Protein AF-A0A0G4NAK6-F1 (afdb_monomer_lite)

Organism: Verticillium longisporum (NCBI:txid100787)

InterPro domains:
  IPR002164 Nucleosome assembly protein [PF00956] (47-114)
  IPR002164 Nucleosome assembly protein [PTHR11875] (11-114)
  IPR037231 NAP-like superfamily [SSF143113] (9-114)

Sequence (114 aa):
MAEESPISYEQLAAIEREFEDVETEIIRKQYELTRPLYEKRQAIISKIPNFWPLVLEQAPPDIDEYIQPQDSALLLAALKNVSVSRFDIENGAQGDPRSVSIKLEFGDNDFFED

Foldseek 3Di:
DPPPDPDDPVNVVVVVVVVVVVVQVVLLVVCVVCVVVVVVVQVVQLPPPQSQLVVQVPDDPVNVVPADPVNNVQSSPWWRDWDKDQVCSPPPHDGGSPRIDIDTGTDDDPPDDD

Secondary structure (DSSP, 8-state):
-----S--HHHHHHHHHHHHHHHHHHHHHHHHHHHHHHHHHHHHHTTSTTHHHHHHHT--HHHHTT--HHHHHHHHHHEEEEEEE-GGGSTT--S-TT--EEEEEE-S-SS---

Structure (mmCIF, N/CA/C/O backbone):
data_AF-A0A0G4NAK6-F1
#
_entry.id   AF-A0A0G4NAK6-F1
#
loop_
_atom_site.group_PDB
_atom_site.id
_atom_site.type_symbol
_atom_site.label_atom_id
_atom_site.label_alt_id
_atom_site.label_comp_id
_atom_site.label_asym_id
_atom_site.label_entity_id
_atom_site.label_seq_id
_atom_site.pdbx_PDB_ins_code
_atom_site.Cartn_x
_atom_site.Cartn_y
_atom_site.Cartn_z
_atom_site.occupancy
_atom_site.B_iso_or_equiv
_atom_site.auth_seq_id
_atom_site.auth_comp_id
_atom_site.auth_asym_id
_atom_site.auth_atom_id
_atom_site.pdbx_PDB_model_num
ATOM 1 N N . MET A 1 1 ? -11.194 24.060 48.662 1.00 40.16 1 MET A N 1
ATOM 2 C CA . MET A 1 1 ? -12.204 23.259 47.944 1.00 40.16 1 MET A CA 1
ATOM 3 C C . MET A 1 1 ? -11.704 23.145 46.526 1.00 40.16 1 MET A C 1
ATOM 5 O O . MET A 1 1 ? -11.641 24.168 45.862 1.00 40.16 1 MET A O 1
ATOM 9 N N . ALA A 1 2 ? -11.212 21.974 46.125 1.00 48.88 2 ALA A N 1
ATOM 10 C CA . ALA A 1 2 ? -10.951 21.733 44.713 1.00 48.88 2 ALA A CA 1
ATOM 11 C C . ALA A 1 2 ? -12.323 21.682 44.031 1.00 48.88 2 ALA A C 1
ATOM 13 O O . ALA A 1 2 ? -13.192 20.952 44.504 1.00 48.88 2 ALA A O 1
ATOM 14 N N . GLU A 1 3 ? -12.552 22.519 43.022 1.00 52.34 3 GLU A N 1
ATOM 15 C CA . GLU A 1 3 ? -13.720 22.372 42.157 1.00 52.34 3 GLU A CA 1
ATOM 16 C C . GLU A 1 3 ? -13.631 20.987 41.509 1.00 52.34 3 GLU A C 1
ATOM 18 O O . GLU A 1 3 ? -12.742 20.732 40.696 1.00 52.34 3 GLU A O 1
ATOM 23 N N . GLU A 1 4 ? -14.507 20.066 41.912 1.00 57.78 4 GLU A N 1
ATOM 24 C CA . GLU A 1 4 ? -14.731 18.831 41.167 1.00 57.78 4 GLU A CA 1
ATOM 25 C C . GLU A 1 4 ? -15.322 19.241 39.822 1.00 57.78 4 GLU A C 1
ATOM 27 O O . GLU A 1 4 ? -16.482 19.644 39.723 1.00 57.78 4 GLU A O 1
ATOM 32 N N . SER A 1 5 ? -14.477 19.235 38.792 1.00 60.12 5 SER A N 1
ATOM 33 C CA . SER A 1 5 ? -14.908 19.540 37.436 1.00 60.12 5 SER A CA 1
ATOM 34 C C . SER A 1 5 ? -16.028 18.558 37.058 1.00 60.12 5 SER A C 1
ATOM 36 O O . SER A 1 5 ? -15.844 17.352 37.225 1.00 60.12 5 SER A O 1
ATOM 38 N N . PRO A 1 6 ? -17.181 19.025 36.548 1.00 65.06 6 PRO A N 1
ATOM 39 C CA . PRO A 1 6 ? -18.350 18.181 36.270 1.00 65.06 6 PRO A CA 1
ATOM 40 C C . PRO A 1 6 ? -18.152 17.224 35.083 1.00 65.06 6 PRO A C 1
ATOM 42 O O . PRO A 1 6 ? -19.091 16.539 34.682 1.00 65.06 6 PRO A O 1
ATOM 45 N N . ILE A 1 7 ? -16.951 17.205 34.499 1.00 69.75 7 ILE A N 1
ATOM 46 C CA . ILE A 1 7 ? -16.581 16.401 33.343 1.00 69.75 7 ILE A CA 1
ATOM 47 C C . ILE A 1 7 ? -15.743 15.231 33.843 1.00 69.75 7 ILE A C 1
ATOM 49 O O . ILE A 1 7 ? -14.653 15.418 34.385 1.00 69.75 7 ILE A O 1
ATOM 53 N N . SER A 1 8 ? -16.254 14.018 33.661 1.00 79.62 8 SER A N 1
ATOM 54 C CA . SER A 1 8 ? -15.502 12.811 33.997 1.00 79.62 8 SER A CA 1
ATOM 55 C C . SER A 1 8 ? -14.513 12.465 32.882 1.00 79.62 8 SER A C 1
ATOM 57 O O . SER A 1 8 ? -14.774 12.703 31.701 1.00 79.62 8 SER A O 1
ATOM 59 N N . TYR A 1 9 ? -13.391 11.835 33.240 1.00 84.69 9 TYR A N 1
ATOM 60 C CA . TYR A 1 9 ? -12.459 11.253 32.265 1.00 84.69 9 TYR A CA 1
ATOM 61 C C . TYR A 1 9 ? -13.154 10.287 31.288 1.00 84.69 9 TYR A C 1
ATOM 63 O O . TYR A 1 9 ? -12.701 10.127 30.159 1.00 84.69 9 TYR A O 1
ATOM 71 N N . GLU A 1 10 ? -14.277 9.686 31.689 1.00 87.25 10 GLU A N 1
ATOM 72 C CA . GLU A 1 10 ? -15.086 8.813 30.836 1.00 87.25 10 GLU A CA 1
ATOM 73 C C . GLU A 1 10 ? -15.746 9.569 29.676 1.00 87.25 10 GLU A C 1
ATOM 75 O O . GLU A 1 10 ? -15.804 9.046 28.566 1.00 87.25 10 GLU A O 1
ATOM 80 N N . GLN A 1 11 ? -16.195 10.809 29.896 1.00 90.62 11 GLN A N 1
ATOM 81 C CA . GLN A 1 11 ? -16.778 11.636 28.833 1.00 90.62 11 GLN A CA 1
ATOM 82 C C . GLN A 1 11 ? -15.727 12.054 27.804 1.00 90.62 11 GLN A C 1
ATOM 84 O O . GLN A 1 11 ? -16.010 12.036 26.610 1.00 90.62 11 GLN A O 1
ATOM 89 N N . LEU A 1 12 ? -14.509 12.378 28.250 1.00 93.31 12 LEU A N 1
ATOM 90 C CA . LEU A 1 12 ? -13.393 12.645 27.339 1.00 93.31 12 LEU A CA 1
ATOM 91 C C . LEU A 1 12 ? -13.022 11.385 26.548 1.00 93.31 12 LEU A C 1
ATOM 93 O O . LEU A 1 12 ? -12.911 11.446 25.331 1.00 93.31 12 LEU A O 1
ATOM 97 N N . ALA A 1 13 ? -12.925 10.228 27.209 1.00 93.00 13 ALA A N 1
ATOM 98 C CA . ALA A 1 13 ? -12.622 8.963 26.540 1.00 93.00 13 ALA A CA 1
ATOM 99 C C . ALA A 1 13 ? -13.687 8.548 25.508 1.00 93.00 13 ALA A C 1
ATOM 101 O O . ALA A 1 13 ? -13.354 7.907 24.516 1.00 93.00 13 ALA A O 1
ATOM 102 N N . ALA A 1 14 ? -14.961 8.891 25.727 1.00 94.94 14 ALA A N 1
ATOM 103 C CA . ALA A 1 14 ? -16.016 8.666 24.740 1.00 94.94 14 ALA A CA 1
ATOM 104 C C . ALA A 1 14 ? -15.818 9.538 23.490 1.00 94.94 14 ALA A C 1
ATOM 106 O O . ALA A 1 14 ? -15.892 9.022 22.380 1.00 94.94 14 ALA A O 1
ATOM 107 N N . ILE A 1 15 ? -15.490 10.821 23.676 1.00 96.00 15 ILE A N 1
ATOM 108 C CA . ILE A 1 15 ? -15.204 11.749 22.573 1.00 96.00 15 ILE A CA 1
ATOM 109 C C . ILE A 1 15 ? -13.974 11.293 21.775 1.00 96.00 15 ILE A C 1
ATOM 111 O O . ILE A 1 15 ? -14.010 11.313 20.551 1.00 96.00 15 ILE A O 1
ATOM 115 N N . GLU A 1 16 ? -12.907 10.838 22.438 1.00 97.25 16 GLU A N 1
ATOM 116 C CA . GLU A 1 16 ? -11.717 10.316 21.746 1.00 97.25 16 GLU A CA 1
ATOM 117 C C . GLU A 1 16 ? -12.051 9.106 20.859 1.00 97.25 16 GLU A C 1
ATOM 119 O O . GLU A 1 16 ? -11.591 9.028 19.725 1.00 97.25 16 GLU A O 1
ATOM 124 N N . ARG A 1 17 ? -12.932 8.202 21.311 1.00 97.25 17 ARG A N 1
ATOM 125 C CA . ARG A 1 17 ? -13.408 7.089 20.467 1.00 97.25 17 ARG A CA 1
ATOM 126 C C . ARG A 1 17 ? -14.194 7.578 19.251 1.00 97.25 17 ARG A C 1
ATOM 128 O O . ARG A 1 17 ? -14.022 7.042 18.164 1.00 97.25 17 ARG A O 1
ATOM 135 N N . GLU A 1 18 ? -15.025 8.608 19.413 1.00 97.94 18 GLU A N 1
ATOM 136 C CA . GLU A 1 18 ? -15.733 9.218 18.279 1.00 97.94 18 GLU A CA 1
ATOM 137 C C . GLU A 1 18 ? -14.753 9.842 17.270 1.00 97.94 18 GLU A C 1
ATOM 139 O O . GLU A 1 18 ? -14.966 9.737 16.061 1.00 97.94 18 GLU A O 1
ATOM 144 N N . PHE A 1 19 ? -13.654 10.449 17.737 1.00 98.12 19 PHE A N 1
ATOM 145 C CA . PHE A 1 19 ? -12.580 10.911 16.854 1.00 98.12 19 PHE A CA 1
ATOM 146 C C . PHE A 1 19 ? -11.910 9.749 16.109 1.00 98.12 19 PHE A C 1
ATOM 148 O O . PHE A 1 19 ? -11.763 9.835 14.891 1.00 98.12 19 PHE A O 1
ATOM 155 N N . GLU A 1 20 ? -11.567 8.654 16.792 1.00 97.38 20 GLU A N 1
ATOM 156 C CA . GLU A 1 20 ? -10.969 7.458 16.172 1.00 97.38 20 GLU A CA 1
ATOM 157 C C . GLU A 1 20 ? -11.873 6.841 15.084 1.00 97.38 20 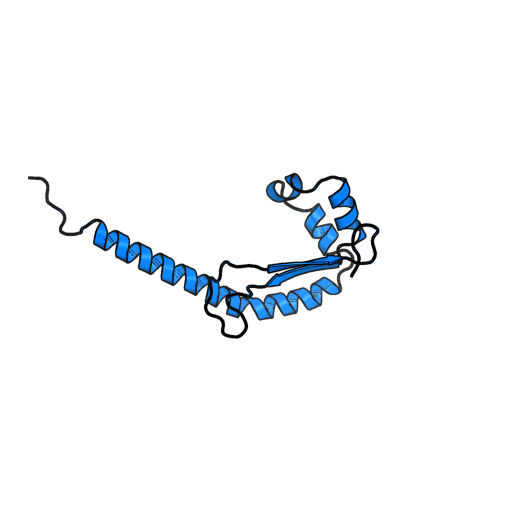GLU A C 1
ATOM 159 O O . GLU A 1 20 ? -11.395 6.428 14.016 1.00 97.38 20 GLU A O 1
ATOM 164 N N . ASP A 1 21 ? -13.188 6.816 15.321 1.00 96.31 21 ASP A N 1
ATOM 165 C CA . ASP A 1 21 ? -14.184 6.356 14.349 1.00 96.31 21 ASP A CA 1
ATOM 166 C C . ASP A 1 21 ? -14.202 7.266 13.108 1.00 96.31 21 ASP A C 1
ATOM 168 O O . ASP A 1 21 ? -14.153 6.790 11.968 1.00 96.31 21 ASP A O 1
ATOM 172 N N . VAL A 1 22 ? -14.204 8.589 13.310 1.00 98.00 22 VAL A N 1
ATOM 173 C CA . VAL A 1 22 ? -14.166 9.573 12.215 1.00 98.00 22 VAL A CA 1
ATOM 174 C C . VAL A 1 22 ? -12.864 9.477 11.419 1.00 98.00 22 VAL A C 1
ATOM 176 O O . VAL A 1 22 ? -12.899 9.501 10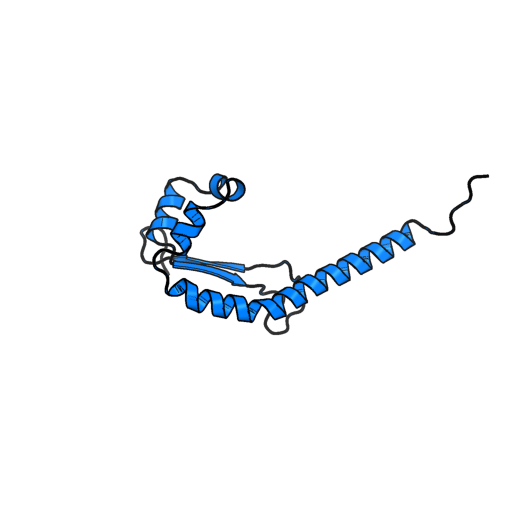.187 1.00 98.00 22 VAL A O 1
ATOM 179 N N . GLU A 1 23 ? -11.716 9.337 12.080 1.00 97.06 23 GLU A N 1
ATOM 180 C CA . GLU A 1 23 ? -10.421 9.165 11.413 1.00 97.06 23 GLU A CA 1
ATOM 181 C C . GLU A 1 23 ? -10.391 7.904 10.544 1.00 97.06 23 GLU A C 1
ATOM 183 O O . GLU A 1 23 ? -9.907 7.929 9.408 1.00 97.06 23 GLU A O 1
ATOM 188 N N . THR A 1 24 ? -10.976 6.812 11.035 1.00 96.19 24 THR A N 1
ATOM 189 C CA . THR A 1 24 ? -11.102 5.561 10.279 1.00 96.19 24 THR A CA 1
ATOM 190 C C . THR A 1 24 ? -11.935 5.762 9.008 1.00 96.19 24 THR A C 1
ATOM 192 O O . THR A 1 24 ? -11.526 5.342 7.919 1.00 96.19 24 THR A O 1
ATOM 195 N N . GLU A 1 25 ? -13.050 6.486 9.097 1.00 96.00 25 GLU A N 1
ATOM 196 C CA . GLU A 1 25 ? -13.884 6.801 7.933 1.00 96.00 25 GLU A CA 1
ATOM 197 C C . GLU A 1 25 ? -13.214 7.778 6.954 1.00 96.00 25 GLU A C 1
ATOM 199 O O . GLU A 1 25 ? -13.391 7.658 5.736 1.00 96.00 25 GLU A O 1
ATOM 204 N N . ILE A 1 26 ? -12.366 8.690 7.438 1.00 97.38 26 ILE A N 1
ATOM 205 C CA . ILE A 1 26 ? -11.537 9.543 6.575 1.00 97.38 26 ILE A CA 1
ATOM 206 C C . ILE A 1 26 ? -10.598 8.687 5.718 1.00 97.38 26 ILE A C 1
ATOM 208 O O . ILE A 1 26 ? -10.516 8.914 4.507 1.00 97.38 26 ILE A O 1
ATOM 212 N N . ILE A 1 27 ? -9.936 7.676 6.294 1.00 95.81 27 ILE A N 1
ATOM 213 C CA . ILE A 1 27 ? -9.059 6.765 5.536 1.00 95.81 27 ILE A CA 1
ATOM 214 C C . ILE A 1 27 ? -9.870 6.012 4.474 1.00 95.81 27 ILE A C 1
ATOM 216 O O . ILE A 1 27 ? -9.446 5.921 3.315 1.00 95.81 27 ILE A O 1
ATOM 220 N N . ARG A 1 28 ? -11.061 5.513 4.835 1.00 95.62 28 ARG A N 1
ATOM 221 C CA . ARG A 1 28 ? -11.968 4.828 3.900 1.00 95.62 28 ARG A CA 1
ATOM 222 C C . ARG A 1 28 ? -12.336 5.739 2.728 1.00 95.62 28 ARG A C 1
ATOM 224 O O . ARG A 1 28 ? -12.202 5.340 1.567 1.00 95.62 28 ARG A O 1
ATOM 231 N N . LYS A 1 29 ? -12.719 6.989 3.008 1.00 96.00 29 LYS A N 1
ATOM 232 C CA . LYS A 1 29 ? -13.088 7.951 1.964 1.00 96.00 29 LYS A CA 1
ATOM 233 C C . LYS A 1 29 ? -11.901 8.365 1.100 1.00 96.00 29 LYS A C 1
ATOM 235 O O . LYS A 1 29 ? -12.035 8.473 -0.120 1.00 96.00 29 LYS A O 1
ATOM 240 N N . GLN A 1 30 ? -10.733 8.568 1.707 1.00 96.25 30 GLN A N 1
ATOM 241 C CA . GLN A 1 30 ? -9.499 8.851 0.982 1.00 96.25 30 GLN A CA 1
ATOM 242 C C . GLN A 1 30 ? -9.183 7.722 -0.000 1.00 96.25 30 GLN A C 1
ATOM 244 O O . GLN A 1 30 ? -8.846 7.996 -1.155 1.00 96.25 30 GLN A O 1
ATOM 249 N N . TYR A 1 31 ? -9.317 6.462 0.422 1.00 95.06 31 TYR A N 1
ATOM 250 C CA . TYR A 1 31 ? -9.086 5.323 -0.458 1.00 95.06 31 TYR A CA 1
ATOM 251 C C . TYR A 1 31 ? -10.056 5.306 -1.642 1.00 95.06 31 TYR A C 1
ATOM 253 O O . TYR A 1 31 ? -9.614 5.223 -2.787 1.00 95.06 31 TYR A O 1
ATOM 261 N N . GLU A 1 32 ? -11.357 5.473 -1.391 1.00 94.00 32 GLU A N 1
ATOM 262 C CA . GLU A 1 32 ? -12.385 5.524 -2.439 1.00 94.00 32 GLU A CA 1
ATOM 263 C C . GLU A 1 32 ? -12.063 6.576 -3.516 1.00 94.00 32 GLU A C 1
ATOM 265 O O . GLU A 1 32 ? -12.136 6.298 -4.714 1.00 94.00 32 GLU A O 1
ATOM 270 N N . LEU A 1 33 ? -11.656 7.777 -3.091 1.00 96.75 33 LEU A N 1
ATOM 271 C CA . LEU A 1 33 ? -11.342 8.889 -3.991 1.00 96.75 33 LEU A CA 1
ATOM 272 C C . LEU A 1 33 ? -10.021 8.694 -4.746 1.00 96.75 33 LEU A C 1
ATOM 274 O O . LEU A 1 33 ? -9.903 9.096 -5.905 1.00 96.75 33 LEU A O 1
ATOM 278 N N . THR A 1 34 ? -9.015 8.100 -4.101 1.00 96.19 34 THR A N 1
ATOM 279 C CA . THR A 1 34 ? -7.667 7.977 -4.674 1.00 96.19 34 THR A CA 1
ATOM 280 C C . THR A 1 34 ? -7.456 6.704 -5.486 1.00 96.19 34 THR A C 1
ATOM 282 O O . THR A 1 34 ? -6.632 6.723 -6.400 1.00 96.19 34 THR A O 1
ATOM 285 N N . ARG A 1 35 ? -8.217 5.627 -5.252 1.00 94.62 35 ARG A N 1
ATOM 286 C CA . ARG A 1 35 ? -8.110 4.363 -6.003 1.00 94.62 35 ARG A CA 1
ATOM 287 C C . ARG A 1 35 ? -8.111 4.546 -7.532 1.00 94.62 35 ARG A C 1
ATOM 289 O O . ARG A 1 35 ? -7.131 4.141 -8.158 1.00 94.62 35 ARG A O 1
ATOM 296 N N . PRO A 1 36 ? -9.095 5.224 -8.163 1.00 96.12 36 PRO A N 1
ATOM 297 C CA . PRO A 1 36 ? -9.077 5.414 -9.618 1.00 96.12 36 PRO A CA 1
ATOM 298 C C . PRO A 1 36 ? -7.902 6.280 -10.104 1.00 96.12 36 PRO A C 1
ATOM 300 O O . PRO A 1 36 ? -7.534 6.228 -11.278 1.00 96.12 36 PRO A O 1
ATOM 303 N N . LEU A 1 37 ? -7.302 7.103 -9.235 1.00 97.69 37 LEU A N 1
ATOM 304 C CA . LEU A 1 37 ? -6.096 7.868 -9.565 1.00 97.69 37 LEU A CA 1
ATOM 305 C C . LEU A 1 37 ? -4.854 6.976 -9.532 1.00 97.69 37 LEU A C 1
ATOM 307 O O . LEU A 1 37 ? -4.017 7.076 -10.429 1.00 97.69 37 LEU A O 1
ATOM 311 N N . TYR A 1 38 ? -4.755 6.080 -8.547 1.00 96.69 38 TYR A N 1
ATOM 312 C CA . TYR A 1 38 ? -3.693 5.080 -8.486 1.00 96.69 38 TYR A CA 1
ATOM 313 C C . TYR A 1 38 ? -3.744 4.124 -9.680 1.00 96.69 38 TYR A C 1
ATOM 315 O O . TYR A 1 38 ? -2.701 3.882 -10.278 1.00 96.69 38 TYR A O 1
ATOM 323 N N . GLU A 1 39 ? -4.927 3.671 -10.102 1.00 95.56 39 GLU A N 1
ATOM 324 C CA . GLU A 1 39 ? -5.100 2.846 -11.310 1.00 95.56 39 GLU A CA 1
ATOM 325 C C . GLU A 1 39 ? -4.612 3.570 -12.578 1.00 95.56 39 GLU A C 1
ATOM 327 O O . GLU A 1 39 ? -3.847 3.021 -13.375 1.00 95.56 39 GLU A O 1
ATOM 332 N N . LYS A 1 40 ? -4.985 4.846 -12.751 1.00 97.94 40 LYS A N 1
ATOM 333 C CA . LYS A 1 40 ? -4.493 5.671 -13.869 1.00 97.94 40 LYS A CA 1
ATOM 334 C C . LYS A 1 40 ? -2.979 5.857 -13.814 1.00 97.94 40 LYS A C 1
ATOM 336 O O . LYS A 1 40 ? -2.313 5.743 -14.842 1.00 97.94 40 LYS A O 1
ATOM 341 N N . ARG A 1 41 ? -2.432 6.132 -12.625 1.00 97.75 41 ARG A N 1
ATOM 342 C CA . ARG A 1 41 ? -0.985 6.264 -12.413 1.00 97.75 41 ARG A CA 1
ATOM 343 C C . ARG A 1 41 ? -0.277 4.967 -12.785 1.00 97.75 41 ARG A C 1
ATOM 345 O O . ARG A 1 41 ? 0.695 5.019 -13.528 1.00 97.75 41 ARG A O 1
ATOM 352 N N . GLN A 1 42 ? -0.800 3.827 -12.341 1.00 96.19 42 GLN A N 1
ATOM 353 C CA . GLN A 1 42 ? -0.278 2.493 -12.621 1.00 96.19 42 GLN A CA 1
ATOM 354 C C . GLN A 1 42 ? -0.168 2.225 -14.131 1.00 96.19 42 GLN A C 1
ATOM 356 O O . GLN A 1 42 ? 0.880 1.815 -14.636 1.00 96.19 42 GLN A O 1
ATOM 361 N N . ALA A 1 43 ? -1.224 2.547 -14.882 1.00 96.50 43 ALA A N 1
ATOM 362 C CA . ALA A 1 43 ? -1.243 2.408 -16.338 1.00 96.50 43 ALA A CA 1
ATOM 363 C C . ALA A 1 43 ? -0.205 3.296 -17.056 1.00 96.50 43 ALA A C 1
ATOM 365 O O . ALA A 1 43 ? 0.221 2.973 -18.164 1.00 96.50 43 ALA A O 1
ATOM 366 N N . ILE A 1 44 ? 0.208 4.411 -16.447 1.00 97.81 44 ILE A N 1
ATOM 367 C CA . ILE A 1 44 ? 1.247 5.296 -16.988 1.00 97.81 44 ILE A CA 1
ATOM 368 C C . ILE A 1 44 ? 2.641 4.792 -16.600 1.00 97.81 44 ILE A C 1
ATOM 370 O O . ILE A 1 44 ? 3.483 4.642 -17.483 1.00 97.81 44 ILE A O 1
ATOM 374 N N . ILE A 1 45 ? 2.886 4.497 -15.318 1.00 97.00 45 ILE A N 1
ATOM 375 C CA . ILE A 1 45 ? 4.219 4.085 -14.844 1.00 97.00 45 ILE A CA 1
ATOM 376 C C . ILE A 1 45 ? 4.660 2.741 -15.429 1.00 97.00 45 ILE A C 1
ATOM 378 O O . ILE A 1 45 ? 5.845 2.560 -15.673 1.00 97.00 45 ILE A O 1
ATOM 382 N N . SER A 1 46 ? 3.722 1.842 -15.757 1.00 95.12 46 SER A N 1
ATOM 383 C CA . SER A 1 46 ? 4.026 0.569 -16.438 1.00 95.12 46 SER A CA 1
ATOM 384 C C . SER A 1 46 ? 4.683 0.742 -17.815 1.00 95.12 46 SER A C 1
ATOM 386 O O . SER A 1 46 ? 5.296 -0.187 -18.331 1.00 95.12 46 SER A O 1
ATOM 388 N N . LYS A 1 47 ? 4.580 1.935 -18.416 1.00 96.12 47 LYS A N 1
ATOM 389 C CA . LYS A 1 47 ? 5.213 2.275 -19.699 1.00 96.12 47 LYS A CA 1
ATOM 390 C C . LYS A 1 47 ? 6.611 2.867 -19.532 1.00 96.12 47 LYS A C 1
ATOM 392 O O . LYS A 1 47 ? 7.280 3.096 -20.535 1.00 96.12 47 LYS A O 1
ATOM 397 N N . ILE A 1 48 ? 7.026 3.165 -18.302 1.00 95.75 48 ILE A N 1
ATOM 398 C CA . ILE A 1 48 ? 8.336 3.732 -17.991 1.00 95.75 48 ILE A CA 1
ATOM 399 C C . ILE A 1 48 ? 9.287 2.561 -17.709 1.00 95.75 48 ILE A C 1
ATOM 401 O O . ILE A 1 48 ? 9.105 1.858 -16.711 1.00 95.75 48 ILE A O 1
ATOM 405 N N . PRO A 1 49 ? 10.299 2.321 -18.562 1.00 92.56 49 PRO A N 1
ATOM 406 C CA . PRO A 1 49 ? 11.272 1.264 -18.320 1.00 92.56 49 PRO A CA 1
ATOM 407 C C . PRO A 1 49 ? 11.985 1.474 -16.984 1.00 92.56 49 PRO A C 1
ATOM 409 O O . PRO A 1 49 ? 12.362 2.597 -16.653 1.00 92.56 49 PRO A O 1
ATOM 412 N N . ASN A 1 50 ? 12.184 0.389 -16.236 1.00 91.50 50 ASN A N 1
ATOM 413 C CA . ASN A 1 50 ? 12.912 0.376 -14.962 1.00 91.50 50 ASN A CA 1
ATOM 414 C C . ASN A 1 50 ? 12.347 1.319 -13.883 1.00 91.50 50 ASN A C 1
ATOM 416 O O . ASN A 1 50 ? 13.070 1.684 -12.961 1.00 91.50 50 ASN A O 1
ATOM 420 N N . PHE A 1 51 ? 11.063 1.692 -13.961 1.00 96.38 51 PHE A N 1
ATOM 421 C CA . PHE A 1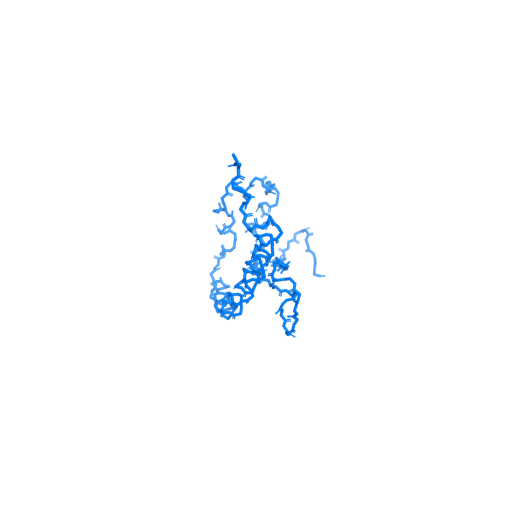 51 ? 10.447 2.602 -12.991 1.00 96.38 51 PHE A CA 1
ATOM 422 C C . PHE A 1 51 ? 10.625 2.134 -11.539 1.00 96.38 51 PHE A C 1
ATOM 424 O O . PHE A 1 51 ? 11.160 2.873 -10.721 1.00 96.38 51 PHE A O 1
ATOM 431 N N . TRP A 1 52 ? 10.204 0.908 -11.218 1.00 95.81 52 TRP A N 1
ATOM 432 C CA . TRP A 1 52 ? 10.264 0.385 -9.850 1.00 95.81 52 TRP A CA 1
ATOM 433 C C . TRP A 1 52 ? 11.686 0.131 -9.334 1.00 95.81 52 TRP A C 1
ATOM 435 O O . TRP A 1 52 ? 11.956 0.556 -8.212 1.00 95.81 52 TRP A O 1
ATOM 445 N N . PRO A 1 53 ? 12.609 -0.459 -10.122 1.00 93.06 53 PRO A N 1
ATOM 446 C CA . PRO A 1 53 ? 14.030 -0.489 -9.780 1.00 93.06 53 PRO A CA 1
ATOM 447 C C . PRO A 1 53 ? 14.583 0.880 -9.359 1.00 93.06 53 PRO A C 1
ATOM 449 O O . PRO A 1 53 ? 15.170 0.998 -8.289 1.00 93.06 53 PRO A O 1
ATOM 452 N N . LEU A 1 54 ? 14.317 1.930 -10.146 1.00 93.94 54 LEU A N 1
ATOM 453 C CA . LEU A 1 54 ? 14.782 3.290 -9.846 1.00 93.94 54 LEU A CA 1
ATOM 454 C C . LEU A 1 54 ? 14.127 3.879 -8.591 1.00 93.94 54 LEU A C 1
ATOM 456 O O . LEU A 1 54 ? 14.769 4.614 -7.849 1.00 93.94 54 LEU A O 1
ATOM 460 N N . VAL A 1 55 ? 12.852 3.570 -8.339 1.00 95.00 55 VAL A N 1
ATOM 461 C CA . VAL A 1 55 ? 12.166 3.993 -7.107 1.00 95.00 55 VAL A CA 1
ATOM 462 C C . VAL A 1 55 ? 12.821 3.372 -5.875 1.00 95.00 55 VAL A C 1
ATOM 464 O O . VAL A 1 55 ? 13.005 4.074 -4.884 1.00 95.00 55 VAL A O 1
ATOM 467 N N . LEU A 1 56 ? 13.184 2.088 -5.931 1.00 92.38 56 LEU A N 1
ATOM 468 C CA . LEU A 1 56 ? 13.815 1.396 -4.805 1.00 92.38 56 LEU A CA 1
ATOM 469 C C . LEU A 1 56 ? 15.278 1.798 -4.606 1.00 92.38 56 LEU A C 1
ATOM 471 O O . LEU A 1 56 ? 15.712 1.916 -3.470 1.00 92.38 56 LEU A O 1
ATOM 475 N N . GLU A 1 57 ? 16.020 2.088 -5.675 1.00 90.31 57 GLU A N 1
ATOM 476 C CA . GLU A 1 57 ? 17.382 2.637 -5.567 1.00 90.31 57 GLU A CA 1
ATOM 477 C C . GLU A 1 57 ? 17.401 4.019 -4.887 1.00 90.31 57 GLU A C 1
ATOM 479 O O . GLU A 1 57 ? 18.391 4.411 -4.278 1.00 90.31 57 GLU A O 1
ATOM 484 N N . GLN A 1 58 ? 16.301 4.769 -4.988 1.00 91.94 58 GLN A N 1
ATOM 485 C CA . GLN A 1 58 ? 16.111 6.061 -4.322 1.00 91.94 58 GLN A CA 1
ATOM 486 C C . GLN A 1 58 ? 15.302 5.943 -3.021 1.00 91.94 58 GLN A C 1
ATOM 488 O O . GLN A 1 58 ? 14.782 6.949 -2.528 1.00 91.94 58 GLN A O 1
ATOM 493 N N . ALA A 1 59 ? 15.153 4.731 -2.480 1.00 91.38 59 ALA A N 1
ATOM 494 C CA . ALA A 1 59 ? 14.422 4.523 -1.245 1.00 91.38 59 ALA A CA 1
ATOM 495 C C . ALA A 1 59 ? 15.123 5.230 -0.068 1.00 91.38 59 ALA A C 1
ATOM 497 O O . ALA A 1 59 ? 16.352 5.314 -0.019 1.00 91.38 59 ALA A O 1
ATOM 498 N N . PRO A 1 60 ? 14.352 5.775 0.884 1.00 94.44 60 PRO A N 1
ATOM 499 C CA . PRO A 1 60 ? 14.920 6.384 2.075 1.00 94.44 60 PRO A CA 1
ATOM 500 C C . PRO A 1 60 ? 15.590 5.324 2.983 1.00 94.44 60 PRO A C 1
ATOM 502 O O . PRO A 1 60 ? 15.308 4.129 2.845 1.00 94.44 60 PRO A O 1
ATOM 505 N N . PRO A 1 61 ? 16.482 5.731 3.913 1.00 94.25 61 PRO A N 1
ATOM 506 C CA . PRO A 1 61 ? 17.272 4.796 4.726 1.00 94.25 61 PRO A CA 1
ATOM 507 C C . PRO A 1 61 ? 16.448 3.807 5.561 1.00 94.25 61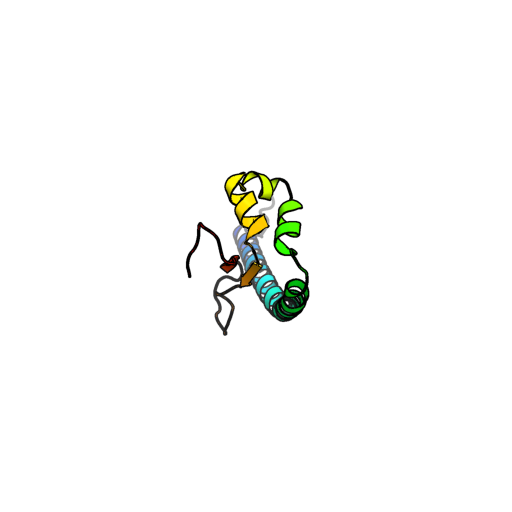 PRO A C 1
ATOM 509 O O . PRO A 1 61 ? 16.885 2.686 5.787 1.00 94.25 61 PRO A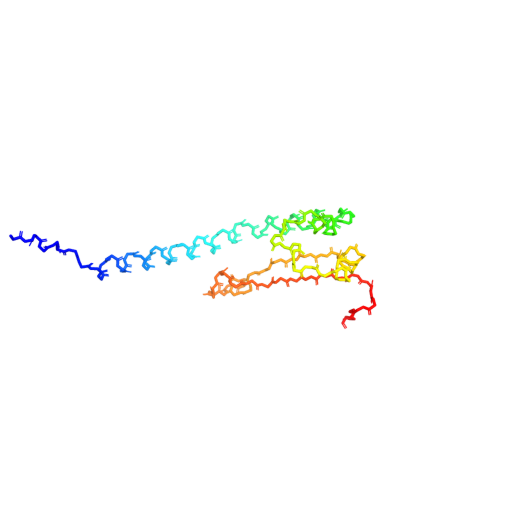 O 1
ATOM 512 N N . ASP A 1 62 ? 15.252 4.211 5.985 1.00 94.81 62 ASP A N 1
ATOM 513 C CA . ASP A 1 62 ? 14.274 3.398 6.721 1.00 94.81 62 ASP A CA 1
ATOM 514 C C . ASP A 1 62 ? 13.618 2.300 5.867 1.00 94.81 62 ASP A C 1
ATOM 516 O O . ASP A 1 62 ? 12.881 1.470 6.387 1.00 94.81 62 ASP A O 1
ATOM 520 N N . ILE A 1 63 ? 13.868 2.276 4.559 1.00 91.62 63 ILE A N 1
ATOM 521 C CA . ILE A 1 63 ? 13.509 1.163 3.674 1.00 91.62 63 ILE A CA 1
ATOM 522 C C . ILE A 1 63 ? 14.770 0.401 3.262 1.00 91.62 63 ILE A C 1
ATOM 524 O O . ILE A 1 63 ? 14.781 -0.828 3.308 1.00 91.62 63 ILE A O 1
ATOM 528 N N . ASP A 1 64 ? 15.827 1.124 2.885 1.00 90.31 64 ASP A N 1
ATOM 529 C CA . ASP A 1 64 ? 17.083 0.545 2.391 1.00 90.31 64 ASP A CA 1
ATOM 530 C C . ASP A 1 64 ? 17.739 -0.402 3.410 1.00 90.31 64 ASP A C 1
ATOM 532 O O . ASP A 1 64 ? 18.237 -1.463 3.038 1.00 90.31 64 ASP A O 1
ATOM 536 N N . GLU A 1 65 ? 17.646 -0.097 4.711 1.00 94.19 65 GLU A N 1
ATOM 537 C CA . GLU A 1 65 ? 18.221 -0.934 5.775 1.00 94.19 65 GLU A CA 1
ATOM 538 C C . GLU A 1 65 ? 17.655 -2.367 5.825 1.00 94.19 65 GLU A C 1
ATOM 540 O O . GLU A 1 65 ? 18.290 -3.266 6.383 1.00 94.19 65 GLU A O 1
ATOM 545 N N . TYR A 1 66 ? 16.481 -2.595 5.226 1.00 94.44 66 TYR A N 1
ATOM 546 C CA . TYR A 1 66 ? 15.822 -3.900 5.175 1.00 94.44 66 TYR A CA 1
ATOM 547 C C . TYR A 1 66 ? 16.122 -4.688 3.891 1.00 94.44 66 TYR A C 1
ATOM 549 O O . TYR A 1 66 ? 15.669 -5.827 3.769 1.00 94.44 66 TYR A O 1
ATOM 557 N N . ILE A 1 67 ? 16.874 -4.125 2.940 1.00 91.75 67 ILE A N 1
ATOM 558 C CA . ILE A 1 67 ? 17.177 -4.760 1.653 1.00 91.75 67 ILE A CA 1
ATOM 559 C C . ILE A 1 67 ? 18.600 -5.320 1.687 1.00 91.75 67 ILE A C 1
ATOM 561 O O . ILE A 1 67 ? 19.584 -4.584 1.745 1.00 91.75 67 ILE A O 1
ATOM 565 N N . GLN A 1 68 ? 18.741 -6.646 1.616 1.00 93.06 68 GLN A N 1
ATOM 566 C CA . GLN A 1 68 ? 20.071 -7.249 1.542 1.00 93.06 68 GLN A CA 1
ATOM 567 C C . GLN A 1 68 ? 20.676 -7.063 0.142 1.00 93.06 68 GLN A C 1
ATOM 569 O O . GLN A 1 68 ? 19.942 -6.966 -0.843 1.00 93.06 68 GLN A O 1
ATOM 574 N N . PRO A 1 69 ? 22.015 -7.098 -0.004 1.00 90.50 69 PRO A N 1
ATOM 575 C CA . PRO A 1 69 ? 22.658 -6.926 -1.309 1.00 90.50 69 PRO A CA 1
ATOM 576 C C . PRO A 1 69 ? 22.152 -7.890 -2.397 1.00 90.50 69 PRO A C 1
ATOM 578 O O . PRO A 1 69 ? 22.028 -7.509 -3.559 1.00 90.50 69 PRO A O 1
ATOM 581 N N . GLN A 1 70 ? 21.830 -9.130 -2.023 1.00 89.88 70 GLN A N 1
ATOM 582 C CA . GLN A 1 70 ? 21.266 -10.135 -2.932 1.00 89.88 70 GLN A CA 1
ATOM 583 C C . GLN A 1 70 ? 19.826 -9.810 -3.363 1.00 89.88 70 GLN A C 1
ATOM 585 O O . GLN A 1 70 ? 19.493 -9.964 -4.538 1.00 89.88 70 GLN A O 1
ATOM 590 N N . ASP A 1 71 ? 19.007 -9.282 -2.450 1.00 92.25 71 ASP A N 1
ATOM 591 C CA . ASP A 1 71 ? 17.634 -8.865 -2.741 1.00 92.25 71 ASP A CA 1
ATOM 592 C C . ASP A 1 71 ? 17.635 -7.630 -3.643 1.00 92.25 71 ASP A C 1
ATOM 594 O O . ASP A 1 71 ? 16.864 -7.552 -4.595 1.00 92.25 71 ASP A O 1
ATOM 598 N N . SER A 1 72 ? 18.560 -6.694 -3.407 1.00 91.19 72 SER A N 1
ATOM 599 C CA . SER A 1 72 ? 18.750 -5.512 -4.252 1.00 91.19 72 SER A CA 1
ATOM 600 C C . SER A 1 72 ? 19.016 -5.897 -5.711 1.00 91.19 72 SER A C 1
ATOM 602 O O . SER A 1 72 ? 18.365 -5.377 -6.618 1.00 91.19 72 SER A O 1
ATOM 604 N N . ALA A 1 73 ? 19.898 -6.874 -5.955 1.00 91.44 73 ALA A N 1
ATOM 605 C CA . ALA A 1 73 ? 20.186 -7.353 -7.307 1.00 91.44 73 ALA A CA 1
ATOM 606 C C . ALA A 1 73 ? 18.937 -7.926 -8.003 1.00 91.44 73 ALA A C 1
ATOM 608 O O . ALA A 1 73 ? 18.686 -7.624 -9.173 1.00 91.44 73 ALA A O 1
ATOM 609 N N . LEU A 1 74 ? 18.128 -8.707 -7.279 1.00 93.88 74 LEU A N 1
ATOM 610 C CA . LEU A 1 74 ? 16.870 -9.259 -7.782 1.00 93.88 74 LEU A CA 1
ATOM 611 C C . LEU A 1 74 ? 15.837 -8.164 -8.079 1.00 93.88 74 LEU A C 1
ATOM 613 O O . LEU A 1 74 ? 15.236 -8.151 -9.155 1.00 93.88 74 LEU A O 1
ATOM 617 N N . LEU A 1 75 ? 15.653 -7.224 -7.150 1.00 93.19 75 LEU A N 1
ATOM 618 C CA . LEU A 1 75 ? 14.729 -6.100 -7.301 1.00 93.19 75 LEU A CA 1
ATOM 619 C C . LEU A 1 75 ? 15.112 -5.236 -8.509 1.00 93.19 75 LEU A C 1
ATOM 621 O O . LEU A 1 75 ? 14.244 -4.877 -9.302 1.00 93.19 75 LEU A O 1
ATOM 625 N N . LEU A 1 76 ? 16.405 -4.966 -8.705 1.00 90.94 76 LEU A N 1
ATOM 626 C CA . LEU A 1 76 ? 16.904 -4.195 -9.845 1.00 90.94 76 LEU A CA 1
ATOM 627 C C . LEU A 1 76 ? 16.711 -4.917 -11.185 1.00 90.94 76 LEU A C 1
ATOM 629 O O . LEU A 1 76 ? 16.367 -4.282 -12.183 1.00 90.94 76 LEU A O 1
ATOM 633 N N . ALA A 1 77 ? 16.933 -6.231 -11.223 1.00 91.56 77 ALA A N 1
ATOM 634 C CA . ALA A 1 77 ? 16.894 -7.003 -12.462 1.00 91.56 77 ALA A CA 1
ATOM 635 C C . ALA A 1 77 ? 15.470 -7.396 -12.890 1.00 91.56 77 ALA A C 1
ATOM 637 O O . ALA A 1 77 ? 15.140 -7.359 -14.082 1.00 91.56 77 ALA A O 1
ATOM 638 N N . ALA A 1 78 ? 14.622 -7.782 -11.934 1.00 94.25 78 ALA A N 1
ATOM 639 C CA . ALA A 1 78 ? 13.395 -8.517 -12.225 1.00 94.25 78 ALA A CA 1
ATOM 640 C C . ALA A 1 78 ? 12.105 -7.813 -11.790 1.00 94.25 78 ALA A C 1
ATOM 642 O O . ALA A 1 78 ? 11.060 -8.141 -12.354 1.00 94.25 78 ALA A O 1
ATOM 643 N N . LEU A 1 79 ? 12.126 -6.843 -10.865 1.00 95.19 79 LEU A N 1
ATOM 644 C CA . LEU A 1 79 ? 10.893 -6.205 -10.384 1.00 95.19 79 LEU A CA 1
ATOM 645 C C . LEU A 1 79 ? 10.204 -5.406 -11.500 1.00 95.19 79 LEU A C 1
ATOM 647 O O . LEU A 1 79 ? 10.745 -4.438 -12.040 1.00 95.19 79 LEU A O 1
ATOM 651 N N . LYS A 1 80 ? 8.977 -5.806 -11.838 1.00 94.31 80 LYS A N 1
ATOM 652 C CA . LYS A 1 80 ? 8.144 -5.165 -12.865 1.00 94.31 80 LYS A CA 1
ATOM 653 C C . LYS A 1 80 ? 7.061 -4.296 -12.271 1.00 94.31 80 LYS A C 1
ATOM 655 O O . LYS A 1 80 ? 6.711 -3.282 -12.875 1.00 94.31 80 LYS A O 1
ATOM 660 N N . ASN A 1 81 ? 6.523 -4.685 -11.119 1.00 95.69 81 ASN A N 1
ATOM 661 C CA . ASN A 1 81 ? 5.422 -3.961 -10.518 1.00 95.69 81 ASN A CA 1
ATOM 662 C C . ASN A 1 81 ? 5.385 -4.042 -8.992 1.00 95.69 81 ASN A C 1
ATOM 664 O O . ASN A 1 81 ? 5.712 -5.076 -8.418 1.00 95.69 81 ASN A O 1
ATOM 668 N N . VAL A 1 82 ? 4.887 -2.976 -8.364 1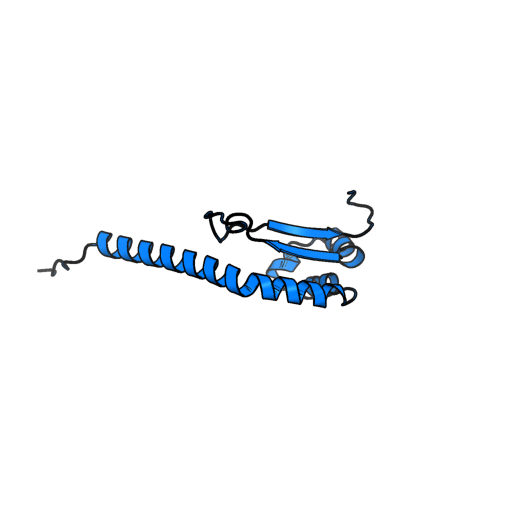.00 96.38 82 VAL A N 1
ATOM 669 C CA . VAL A 1 82 ? 4.430 -2.955 -6.974 1.00 96.38 82 VAL A CA 1
ATOM 670 C C . VAL A 1 82 ? 3.038 -2.332 -6.949 1.00 96.38 82 VAL A C 1
ATOM 672 O O . VAL A 1 82 ? 2.836 -1.211 -7.414 1.00 96.38 82 VAL A O 1
ATOM 675 N N . SER A 1 83 ? 2.059 -3.046 -6.406 1.00 95.19 83 SER A N 1
ATOM 676 C CA . SER A 1 83 ? 0.690 -2.547 -6.264 1.00 95.19 83 SER A CA 1
ATOM 677 C C . SER A 1 83 ? 0.180 -2.734 -4.842 1.00 95.19 83 SER A C 1
ATOM 679 O O . SER A 1 83 ? 0.564 -3.675 -4.152 1.00 95.19 83 SER A O 1
ATOM 681 N N . VAL A 1 84 ? -0.667 -1.804 -4.400 1.00 95.75 84 VAL A N 1
ATOM 682 C CA . VAL A 1 84 ? -1.267 -1.811 -3.064 1.00 95.75 84 VAL A CA 1
ATOM 683 C C . VAL A 1 84 ? -2.779 -1.795 -3.218 1.00 95.75 84 VAL A C 1
ATOM 685 O O . VAL A 1 84 ? -3.319 -0.939 -3.919 1.00 95.75 84 VAL A O 1
ATOM 688 N N . SER A 1 85 ? -3.447 -2.727 -2.549 1.00 93.88 85 SER A N 1
ATOM 689 C CA . SER A 1 85 ? -4.907 -2.802 -2.445 1.00 93.88 85 SER A CA 1
ATOM 690 C C . SER A 1 85 ? -5.326 -2.834 -0.978 1.00 93.88 85 SER A C 1
ATOM 692 O O . SER A 1 85 ? -4.528 -3.177 -0.102 1.00 93.88 85 SER A O 1
ATOM 694 N N . ARG A 1 86 ? -6.575 -2.458 -0.700 1.00 95.44 86 ARG A N 1
ATOM 695 C CA . ARG A 1 86 ? -7.170 -2.491 0.642 1.00 95.44 86 ARG A CA 1
ATOM 696 C C . ARG A 1 86 ? -8.342 -3.464 0.632 1.00 95.44 86 ARG A C 1
ATOM 698 O O . ARG A 1 86 ? -9.506 -3.069 0.619 1.00 95.44 86 ARG A O 1
ATOM 705 N N . PHE A 1 87 ? -8.005 -4.750 0.587 1.00 93.25 87 PHE A N 1
ATOM 706 C CA . PHE A 1 87 ? -8.942 -5.853 0.352 1.00 93.25 87 PHE A CA 1
ATOM 707 C C . PHE A 1 87 ? -10.135 -5.875 1.322 1.00 93.25 87 PHE A C 1
ATOM 709 O O . PHE A 1 87 ? -11.245 -6.198 0.909 1.00 93.25 87 PHE A O 1
ATOM 716 N N . ASP A 1 88 ? -9.932 -5.463 2.576 1.00 94.12 88 ASP A N 1
ATOM 717 C CA . ASP A 1 88 ? -10.969 -5.454 3.617 1.00 94.12 88 ASP A CA 1
ATOM 718 C C . ASP A 1 88 ? -12.050 -4.380 3.425 1.00 94.12 88 ASP A C 1
ATOM 720 O O . ASP A 1 88 ? -13.100 -4.439 4.066 1.00 94.12 88 ASP A O 1
ATOM 724 N N . ILE A 1 89 ? -11.825 -3.401 2.546 1.00 93.62 89 ILE A N 1
ATOM 725 C CA . ILE A 1 89 ? -12.779 -2.313 2.267 1.00 93.62 89 ILE A CA 1
ATOM 726 C C . ILE A 1 89 ? -13.161 -2.213 0.787 1.00 93.62 89 ILE A C 1
ATOM 728 O O . ILE A 1 89 ? -13.844 -1.281 0.359 1.00 93.62 89 ILE A O 1
ATOM 732 N N . GLU A 1 90 ? -12.709 -3.169 -0.019 1.00 89.50 90 GLU A N 1
ATOM 733 C CA . GLU A 1 90 ? -13.061 -3.282 -1.428 1.00 89.50 90 GLU A CA 1
ATOM 734 C C . GLU A 1 90 ? -14.324 -4.125 -1.625 1.00 89.50 90 GLU A C 1
ATOM 736 O O . GLU A 1 90 ? -14.762 -4.856 -0.743 1.00 89.50 90 GLU A O 1
ATOM 741 N N . ASN A 1 91 ? -14.945 -4.019 -2.804 1.00 86.81 91 ASN A N 1
ATOM 742 C CA . ASN A 1 91 ? -16.099 -4.840 -3.200 1.00 86.81 91 ASN A CA 1
ATOM 743 C C . ASN A 1 91 ? -17.299 -4.795 -2.229 1.00 86.81 91 ASN A C 1
ATOM 745 O O . ASN A 1 91 ? -18.071 -5.747 -2.144 1.00 86.81 91 ASN A O 1
ATOM 749 N N . GLY A 1 92 ? -17.475 -3.677 -1.519 1.00 81.50 92 GLY A N 1
ATOM 750 C CA . GLY A 1 92 ? -18.560 -3.492 -0.551 1.00 81.50 92 GLY A CA 1
ATOM 751 C C . GLY A 1 92 ? -18.271 -4.055 0.843 1.00 81.50 92 GLY A C 1
ATOM 752 O O . GLY A 1 92 ? -19.170 -4.055 1.683 1.00 81.50 92 GLY A O 1
ATOM 753 N N . ALA A 1 93 ? -17.043 -4.514 1.101 1.00 88.75 93 ALA A N 1
ATOM 754 C CA . ALA A 1 93 ? -16.603 -4.914 2.428 1.00 88.75 93 ALA A CA 1
ATOM 755 C C . ALA A 1 93 ? -16.468 -3.704 3.374 1.00 88.75 93 ALA A C 1
ATOM 757 O O . ALA A 1 93 ? -16.220 -2.572 2.952 1.00 88.75 93 ALA A O 1
ATOM 758 N N . GLN A 1 94 ? -16.659 -3.958 4.670 1.00 88.62 94 GLN A N 1
ATOM 759 C CA . GLN A 1 94 ? -16.652 -2.952 5.741 1.00 88.62 94 GLN A CA 1
ATOM 760 C C . GLN A 1 94 ? -15.602 -3.267 6.815 1.00 88.62 94 GLN A C 1
ATOM 762 O O . GLN A 1 94 ? -15.785 -2.935 7.982 1.00 88.62 94 GLN A O 1
ATOM 767 N N . GLY A 1 95 ? -14.519 -3.948 6.435 1.00 93.69 95 GLY A N 1
ATOM 768 C CA . GLY A 1 95 ? -13.405 -4.251 7.327 1.00 93.69 95 GLY A CA 1
ATOM 769 C C . GLY A 1 95 ? -12.540 -3.027 7.634 1.00 93.69 95 GLY A C 1
ATOM 770 O O . GLY A 1 95 ? -12.925 -1.884 7.361 1.00 93.69 95 GLY A O 1
ATOM 771 N N . ASP A 1 96 ? -11.368 -3.270 8.220 1.00 95.00 96 ASP A N 1
ATOM 772 C CA . ASP A 1 96 ? -10.455 -2.204 8.629 1.00 95.00 96 ASP A CA 1
ATOM 773 C C . ASP A 1 96 ? -9.799 -1.555 7.394 1.00 95.00 96 ASP A C 1
ATOM 775 O O . ASP A 1 96 ? -9.151 -2.242 6.597 1.00 95.00 96 ASP A O 1
ATOM 779 N N . PRO A 1 97 ? -9.928 -0.229 7.201 1.00 95.62 97 PRO A N 1
ATOM 780 C CA . PRO A 1 97 ? -9.330 0.448 6.061 1.00 95.62 97 PRO A CA 1
ATOM 781 C C . PRO A 1 97 ? -7.803 0.452 6.097 1.00 95.62 97 PRO A C 1
ATOM 783 O O . PRO A 1 97 ? -7.206 0.829 5.099 1.00 95.62 97 PRO A O 1
ATOM 786 N N . ARG A 1 98 ? -7.148 0.058 7.192 1.00 95.25 98 ARG A N 1
ATOM 787 C CA . ARG A 1 98 ? -5.685 0.006 7.349 1.00 95.25 98 ARG A CA 1
ATOM 788 C C . ARG A 1 98 ? -5.099 -1.319 6.865 1.00 95.25 98 ARG A C 1
ATOM 790 O O . ARG A 1 98 ? -3.904 -1.357 6.579 1.00 95.25 98 ARG A O 1
ATOM 797 N N . SER A 1 99 ? -5.918 -2.357 6.702 1.00 95.88 99 SER A N 1
ATOM 798 C CA . SER A 1 99 ? -5.509 -3.616 6.080 1.00 95.88 99 SER A CA 1
ATOM 799 C C . SER A 1 99 ? -5.080 -3.382 4.632 1.00 95.88 99 SER A C 1
ATOM 801 O O . SER A 1 99 ? -5.833 -2.839 3.819 1.00 95.88 99 SER A O 1
ATOM 803 N N . VAL A 1 100 ? -3.856 -3.796 4.303 1.00 96.12 100 VAL A N 1
ATOM 804 C CA . VAL A 1 100 ? -3.284 -3.665 2.959 1.00 96.12 100 VAL A CA 1
ATOM 805 C C . VAL A 1 100 ? -2.788 -5.006 2.444 1.00 96.12 100 VAL A C 1
ATOM 807 O O . VAL A 1 100 ? -2.261 -5.824 3.194 1.00 96.12 100 VAL A O 1
ATOM 810 N N . SER A 1 101 ? -2.920 -5.206 1.137 1.00 96.31 101 SER A N 1
ATOM 811 C CA . SER A 1 101 ? -2.191 -6.229 0.398 1.00 96.31 101 SER A CA 1
ATOM 812 C C . SER A 1 101 ? -1.220 -5.532 -0.544 1.00 96.31 101 SER A C 1
ATOM 814 O O . SER A 1 101 ? -1.624 -4.682 -1.343 1.00 96.31 101 SER A O 1
ATOM 816 N N . ILE A 1 102 ? 0.061 -5.873 -0.414 1.00 96.38 102 ILE A N 1
ATOM 817 C CA . ILE A 1 102 ? 1.132 -5.388 -1.281 1.00 96.38 102 ILE A CA 1
ATOM 818 C C . ILE A 1 102 ? 1.507 -6.539 -2.209 1.00 96.38 102 ILE A C 1
ATOM 820 O O . ILE A 1 102 ? 1.957 -7.587 -1.750 1.00 96.38 102 ILE A O 1
ATOM 824 N N . LYS A 1 103 ? 1.313 -6.348 -3.513 1.00 96.06 103 LYS A N 1
ATOM 825 C CA . LYS A 1 103 ? 1.667 -7.326 -4.541 1.00 96.06 103 LYS A CA 1
ATOM 826 C C . LYS A 1 103 ? 2.887 -6.837 -5.309 1.00 96.06 103 LYS A C 1
ATOM 828 O O . LYS A 1 103 ? 2.838 -5.770 -5.925 1.00 96.06 103 LYS A O 1
ATOM 833 N N . LEU A 1 104 ? 3.944 -7.641 -5.287 1.00 94.94 104 LEU A N 1
ATOM 834 C CA . LEU A 1 104 ? 5.135 -7.467 -6.109 1.00 94.94 104 LEU A CA 1
ATOM 835 C C . LEU A 1 104 ? 5.039 -8.423 -7.300 1.00 94.94 104 LEU A C 1
ATOM 837 O O . LEU A 1 104 ? 4.658 -9.579 -7.132 1.00 94.94 104 LEU A O 1
ATOM 841 N N . GLU A 1 105 ? 5.360 -7.940 -8.495 1.00 95.06 105 GLU A N 1
ATOM 842 C CA . GLU A 1 105 ? 5.395 -8.757 -9.710 1.00 95.06 105 GLU A CA 1
ATOM 843 C C . GLU A 1 105 ? 6.806 -8.730 -10.275 1.00 95.06 105 GLU A C 1
ATOM 845 O O . GLU A 1 105 ? 7.360 -7.656 -10.539 1.00 95.06 105 GLU A O 1
ATOM 850 N N . PHE A 1 106 ? 7.370 -9.915 -10.462 1.00 94.94 106 PHE A N 1
ATOM 851 C CA . PHE A 1 106 ? 8.703 -10.121 -11.003 1.00 94.94 106 PHE A CA 1
ATOM 852 C C . PHE A 1 106 ? 8.588 -10.708 -12.410 1.00 94.94 106 PHE A C 1
ATOM 854 O O . PHE A 1 106 ? 7.631 -11.410 -12.719 1.00 94.94 106 PHE A O 1
ATOM 861 N N . GLY A 1 107 ? 9.537 -10.376 -13.282 1.00 93.00 107 GLY A N 1
ATOM 862 C CA . GLY A 1 107 ? 9.751 -11.137 -14.514 1.00 93.00 107 GLY A CA 1
ATOM 863 C C . GLY A 1 107 ? 10.610 -12.372 -14.249 1.00 93.00 107 GLY A C 1
ATOM 864 O O . GLY A 1 107 ? 10.985 -12.623 -13.104 1.00 93.00 107 GLY A O 1
ATOM 865 N N . ASP A 1 108 ? 10.975 -13.082 -15.316 1.00 94.06 108 ASP A N 1
ATOM 866 C CA . ASP A 1 108 ? 11.861 -14.250 -15.261 1.00 94.06 108 ASP A CA 1
ATOM 867 C C . ASP A 1 108 ? 13.108 -13.986 -14.405 1.00 94.06 108 ASP A C 1
ATOM 869 O O . ASP A 1 108 ? 13.816 -12.989 -14.593 1.00 94.06 108 ASP A O 1
ATOM 873 N N . ASN A 1 109 ? 13.356 -14.874 -13.444 1.00 93.44 109 ASN A N 1
ATOM 874 C CA . ASN A 1 109 ? 14.486 -14.811 -12.527 1.00 93.44 109 ASN A CA 1
ATOM 875 C C . ASN A 1 109 ? 14.769 -16.198 -11.923 1.00 93.44 109 ASN A C 1
ATOM 877 O O . ASN A 1 109 ? 13.946 -17.101 -12.022 1.00 93.44 109 ASN A O 1
ATOM 881 N N . ASP A 1 110 ? 15.918 -16.343 -11.266 1.00 93.38 110 ASP A N 1
ATOM 882 C CA . ASP A 1 110 ? 16.376 -17.629 -10.720 1.00 93.38 110 ASP A CA 1
ATOM 883 C C . ASP A 1 110 ? 15.784 -17.973 -9.333 1.00 93.38 110 ASP A C 1
ATOM 885 O O . ASP A 1 110 ? 16.132 -19.003 -8.757 1.00 93.38 110 ASP A O 1
ATOM 889 N N . PHE A 1 111 ? 14.936 -17.110 -8.760 1.00 91.62 111 PHE A N 1
ATOM 890 C CA . PHE A 1 111 ? 14.462 -17.213 -7.371 1.00 91.62 111 PHE A CA 1
ATOM 891 C C . PHE A 1 111 ? 12.971 -17.540 -7.246 1.00 91.62 111 PHE A C 1
ATOM 893 O O . PHE A 1 111 ? 12.571 -18.156 -6.258 1.00 91.62 111 PHE A O 1
ATOM 900 N N . PHE A 1 112 ? 12.152 -17.116 -8.210 1.00 89.50 112 PHE A N 1
ATOM 901 C CA . PHE A 1 112 ? 10.699 -17.272 -8.186 1.00 89.50 112 PHE A CA 1
ATOM 902 C C . PHE A 1 112 ? 10.180 -17.952 -9.453 1.00 89.50 112 PHE A C 1
ATOM 904 O O . PHE A 1 112 ? 10.651 -17.676 -10.554 1.00 89.50 112 PHE A O 1
ATOM 911 N N . GLU A 1 113 ? 9.158 -18.784 -9.270 1.00 87.06 113 GLU A N 1
ATOM 912 C CA . GLU A 1 113 ? 8.367 -19.432 -10.318 1.00 87.06 113 GLU A CA 1
ATOM 913 C C . GLU A 1 113 ? 6.884 -19.047 -10.127 1.00 87.06 113 GLU A C 1
ATOM 915 O O . GLU A 1 113 ? 6.490 -18.686 -9.012 1.00 87.06 113 GLU A O 1
ATOM 920 N N . ASP A 1 114 ? 6.093 -19.098 -11.205 1.00 77.62 114 ASP A N 1
ATOM 921 C CA . ASP A 1 114 ? 4.656 -18.749 -11.224 1.00 77.62 114 ASP A CA 1
ATOM 922 C C . ASP A 1 114 ? 3.749 -19.752 -10.482 1.00 77.62 114 ASP A C 1
ATOM 924 O O . ASP A 1 114 ? 3.967 -20.983 -10.601 1.00 77.62 114 ASP A O 1
#

Radius of gyration: 21.71 Å; chains: 1; bounding box: 41×43×68 Å

pLDDT: mean 91.44, std 9.92, range [40.16, 98.12]